Protein AF-A0A3B9FKZ4-F1 (afdb_monomer)

Nearest PDB structures (foldseek):
  5h93-assembly3_C  TM=9.918E-01  e=4.170E-19  Geobacter metallireducens GS-15
  5h99-assembly1_A  TM=9.878E-01  e=6.552E-19  Geobacter metallireducens GS-15
  5h93-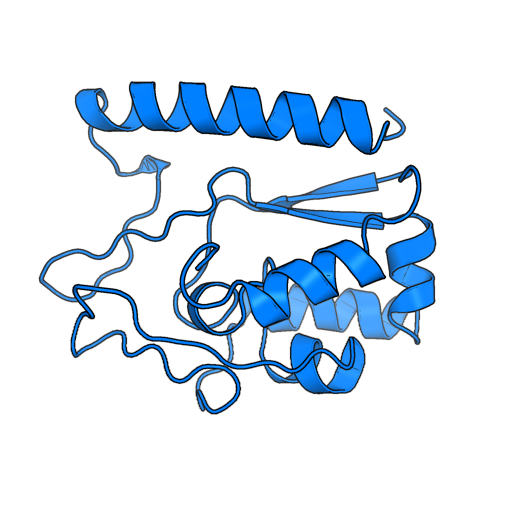assembly1_A  TM=9.913E-01  e=9.652E-19  Geobacter metallireducens GS-15
  5h93-assembly4_D  TM=9.937E-01  e=1.964E-18  Geobacter metallireducens GS-15
  5h93-assembly2_B  TM=9.926E-01  e=1.964E-18  Geobacter metallireducens GS-15

Secondary structure (DSSP, 8-state):
-TTTTHHHHHHHHHHH-SS--SEEEEESS--TTTHHHHSSTT--HHIIIIIS---------SSPPTTS---GGG-----HHHHHHHHHHHHHHSSHHHHHHHEEEEES----EE-TTS-EE-GGGS-HHHHHHHHHHHHHHHHHHHHHH----

Mean predicted aligned error: 2.65 Å

Solvent-accessible surface area (backbone atoms only — not comparable to full-atom values): 8364 Å² total; per-residue (Å²): 56,77,73,37,13,29,56,24,28,51,52,48,44,63,68,39,56,82,55,59,24,48,42,73,47,73,45,67,48,45,47,80,45,9,11,51,24,40,30,33,62,56,17,12,49,64,50,37,43,68,58,62,60,49,65,66,66,48,55,67,61,89,83,65,50,91,84,58,69,59,56,23,85,70,50,86,58,78,22,67,69,16,47,55,56,50,48,52,48,41,72,76,43,61,51,49,66,64,44,29,58,43,32,40,72,44,46,54,35,71,62,70,44,65,45,98,90,55,48,79,50,55,74,92,73,48,57,72,88,60,36,52,67,51,46,57,52,27,49,58,47,48,52,52,51,46,70,68,27,55,53,65,131

Sequence (153 aa):
PLDYAWEIHRRYLELAGGEKKKVVFLGMNPGPFGMAQTGVPFGEIPAVRDWMGLRGEVEKPEPEHPKRPVEGLACAKSEVSGRRLWGLFAERFGKAENFFEDHFVANYCPLVFMEEGGRNRTPDKLPASESKDLEEACDAHLARVVDVLEPEW

Radius of gyration: 15.27 Å; Cα contacts (8 Å, |Δi|>4): 256; chains: 1; bounding box: 35×34×43 Å

Foldseek 3Di:
DCPQQVQQLVVLCVLQVPAAAQEEAEAAEDDLQACVQHVAVLHWLCLSCPQVVTDDGGGFDVVDQPVRGRPHSPDPDTDPSSCVVSVVVCVVQVHPSSCSVHYHYYYLAHDWDADNVRDTDGLVNDPPVPSVVRNVVSVVVVVVVCVSNVHHD

pLDDT: mean 96.37, std 3.33, range [69.56, 98.81]

Structure (mmCIF, N/CA/C/O backbone):
data_AF-A0A3B9FKZ4-F1
#
_entry.id   AF-A0A3B9FKZ4-F1
#
loop_
_atom_site.group_PDB
_atom_site.id
_atom_site.type_symbol
_atom_site.label_atom_id
_atom_site.label_alt_id
_atom_site.label_comp_id
_atom_site.label_asym_id
_atom_site.label_entity_id
_atom_site.label_seq_id
_atom_site.pdbx_PDB_ins_code
_atom_site.Cartn_x
_atom_site.Cartn_y
_atom_site.Cartn_z
_atom_site.occupancy
_atom_site.B_iso_or_equiv
_atom_site.auth_seq_id
_atom_site.auth_comp_id
_atom_site.auth_asym_id
_atom_site.auth_atom_id
_atom_site.pdbx_PDB_model_num
ATOM 1 N N . PRO A 1 1 ? 0.546 -4.698 -7.108 1.00 96.75 1 PRO A N 1
ATOM 2 C CA . PRO A 1 1 ? 0.245 -5.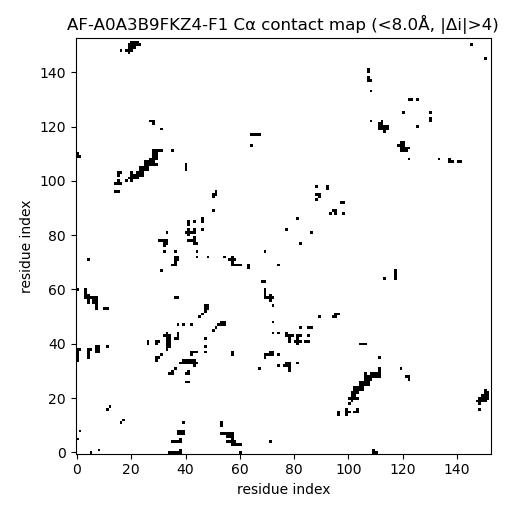528 -5.919 1.00 96.75 1 PRO A CA 1
ATOM 3 C C . PRO A 1 1 ? -1.242 -5.822 -5.732 1.00 96.75 1 PRO A C 1
ATOM 5 O O . PRO A 1 1 ? -1.550 -6.848 -5.145 1.00 96.75 1 PRO A O 1
ATOM 8 N N . LEU A 1 2 ? -2.155 -4.969 -6.216 1.00 97.69 2 LEU A N 1
ATOM 9 C CA . LEU A 1 2 ? -3.590 -5.232 -6.058 1.00 97.69 2 LEU A CA 1
ATOM 10 C C . LEU A 1 2 ? -4.093 -6.448 -6.850 1.00 97.69 2 LEU A C 1
ATOM 12 O O . LEU A 1 2 ? -5.149 -6.958 -6.518 1.00 97.69 2 LEU A O 1
ATOM 16 N N . ASP A 1 3 ? -3.315 -6.951 -7.810 1.00 97.69 3 ASP A N 1
ATOM 17 C CA . ASP A 1 3 ? -3.590 -8.234 -8.463 1.00 97.69 3 ASP A CA 1
ATOM 18 C C . ASP A 1 3 ? -2.933 -9.394 -7.689 1.00 97.69 3 ASP A C 1
ATOM 20 O O . ASP A 1 3 ? -3.605 -10.182 -7.034 1.00 97.69 3 ASP A O 1
ATOM 24 N N . TYR A 1 4 ? -1.596 -9.457 -7.677 1.00 98.38 4 TYR A N 1
ATOM 25 C CA . TYR A 1 4 ? -0.850 -10.611 -7.149 1.00 98.38 4 TYR A CA 1
ATOM 26 C C . TYR A 1 4 ? -0.811 -10.730 -5.611 1.00 98.38 4 TYR A C 1
ATOM 28 O O . TYR A 1 4 ? -0.480 -11.786 -5.089 1.00 98.38 4 TYR A O 1
ATOM 36 N N . ALA A 1 5 ? -1.107 -9.664 -4.859 1.00 98.50 5 ALA A N 1
ATOM 37 C CA . ALA A 1 5 ? -1.155 -9.666 -3.387 1.00 98.50 5 ALA A CA 1
ATOM 38 C C . ALA A 1 5 ? -2.581 -9.405 -2.867 1.00 98.50 5 ALA A C 1
ATOM 40 O O . ALA A 1 5 ? -2.772 -8.910 -1.749 1.00 98.50 5 ALA A O 1
ATOM 41 N N . TRP A 1 6 ? -3.589 -9.693 -3.698 1.00 98.56 6 TRP A N 1
ATOM 42 C CA . TRP A 1 6 ? -4.981 -9.348 -3.432 1.00 98.56 6 TRP A CA 1
ATOM 43 C C . TRP A 1 6 ? -5.530 -9.975 -2.151 1.00 98.56 6 TRP A C 1
ATOM 45 O O . TRP A 1 6 ? -6.287 -9.318 -1.445 1.00 98.56 6 TRP A O 1
ATOM 55 N N . GLU A 1 7 ? -5.146 -11.207 -1.800 1.00 98.56 7 GLU A N 1
ATOM 56 C CA . GLU A 1 7 ? -5.689 -11.865 -0.603 1.00 98.56 7 GLU A CA 1
ATOM 57 C C . GLU A 1 7 ? -5.389 -11.065 0.674 1.00 98.56 7 GLU A C 1
ATOM 59 O O . GLU A 1 7 ? -6.282 -10.836 1.494 1.00 98.56 7 GLU A O 1
ATOM 64 N N . ILE A 1 8 ? -4.149 -10.587 0.821 1.00 98.75 8 ILE A N 1
ATOM 65 C CA . ILE A 1 8 ? -3.757 -9.755 1.963 1.00 98.75 8 ILE A CA 1
ATOM 66 C C . ILE A 1 8 ? -4.411 -8.374 1.860 1.00 98.75 8 ILE A C 1
ATOM 68 O O . ILE A 1 8 ? -4.929 -7.869 2.856 1.00 98.75 8 ILE A O 1
ATOM 72 N N . HIS A 1 9 ? -4.438 -7.777 0.664 1.00 98.75 9 HIS A N 1
ATOM 73 C CA . HIS A 1 9 ? -5.056 -6.466 0.467 1.00 98.75 9 HIS A CA 1
ATOM 74 C C . HIS A 1 9 ? -6.555 -6.472 0.799 1.00 98.75 9 HIS A C 1
ATOM 76 O O . HIS A 1 9 ? -7.032 -5.583 1.497 1.00 98.75 9 HIS A O 1
ATOM 82 N N . ARG A 1 10 ? -7.302 -7.497 0.378 1.00 98.44 10 ARG A N 1
ATOM 83 C CA . ARG A 1 10 ? -8.724 -7.643 0.703 1.00 98.44 10 ARG A CA 1
ATOM 84 C C . ARG A 1 10 ? -8.935 -7.743 2.210 1.00 98.44 10 ARG A C 1
ATOM 86 O O . ARG A 1 10 ? -9.792 -7.047 2.736 1.00 98.44 10 ARG A O 1
ATOM 93 N N . ARG A 1 11 ? -8.125 -8.542 2.915 1.00 98.56 11 ARG A N 1
ATOM 94 C CA . ARG A 1 11 ? -8.185 -8.637 4.386 1.00 98.56 11 ARG A CA 1
ATOM 95 C C . ARG A 1 11 ? -7.847 -7.311 5.068 1.00 98.56 11 ARG A C 1
ATOM 97 O O . ARG A 1 11 ? -8.450 -6.983 6.082 1.00 98.56 11 ARG A O 1
ATOM 104 N N . TYR A 1 12 ? -6.921 -6.532 4.506 1.00 98.69 12 TYR A N 1
ATOM 105 C CA . TYR A 1 12 ? -6.672 -5.163 4.957 1.00 98.69 12 TYR A CA 1
ATOM 106 C C . TYR A 1 12 ? -7.917 -4.282 4.798 1.00 98.69 12 TYR A C 1
ATOM 108 O O . TYR A 1 12 ? -8.280 -3.590 5.741 1.00 98.69 12 TYR A O 1
ATOM 116 N N . LEU A 1 13 ? -8.605 -4.337 3.653 1.00 98.00 13 LEU A N 1
ATOM 117 C CA . LEU A 1 13 ? -9.854 -3.596 3.446 1.00 98.00 13 LEU A CA 1
ATOM 118 C C . LEU A 1 13 ? -10.982 -4.076 4.372 1.00 98.00 13 LEU A C 1
ATOM 120 O O . LEU A 1 13 ? -11.746 -3.254 4.858 1.00 98.00 13 LEU A O 1
ATOM 124 N N . GLU A 1 14 ? -11.079 -5.376 4.654 1.00 97.25 14 GLU A N 1
ATOM 125 C CA . GLU A 1 14 ? -12.050 -5.935 5.608 1.00 97.2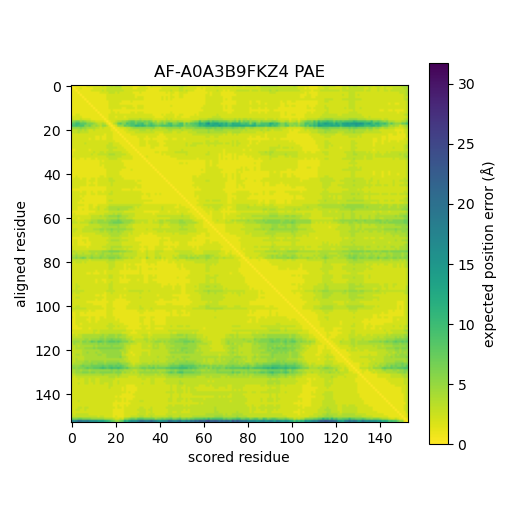5 14 GLU A CA 1
ATOM 126 C C . GLU A 1 14 ? -11.775 -5.457 7.045 1.00 97.25 14 GLU A C 1
ATOM 128 O O . GLU A 1 14 ? -12.709 -5.130 7.772 1.00 97.25 14 GLU A O 1
ATOM 133 N N . LEU A 1 15 ? -10.499 -5.375 7.442 1.00 96.62 15 LEU A N 1
ATOM 134 C CA . LEU A 1 15 ? -10.072 -4.862 8.747 1.00 96.62 15 LEU A CA 1
ATOM 135 C C . LEU A 1 15 ? -10.274 -3.345 8.867 1.00 96.62 15 LEU A C 1
ATOM 137 O O . LEU A 1 15 ? -10.722 -2.857 9.900 1.00 96.62 15 LEU A O 1
ATOM 141 N N . ALA A 1 16 ? -9.889 -2.600 7.832 1.00 95.94 16 ALA A N 1
ATOM 142 C CA . ALA A 1 16 ? -9.736 -1.154 7.899 1.00 95.94 16 ALA A CA 1
ATOM 143 C C . ALA A 1 16 ? -10.900 -0.375 7.276 1.00 95.94 16 ALA A C 1
ATOM 145 O O . ALA A 1 16 ? -11.065 0.787 7.600 1.00 95.94 16 ALA A O 1
ATOM 146 N N . GLY A 1 17 ? -11.688 -0.956 6.372 1.00 88.50 17 GLY A N 1
ATOM 147 C CA . GLY A 1 17 ? -12.651 -0.242 5.520 1.00 88.50 17 GLY A CA 1
ATOM 148 C C . GLY A 1 17 ? -14.130 -0.477 5.842 1.00 88.50 17 GLY A C 1
ATOM 149 O O . GLY A 1 17 ? -14.978 -0.101 5.041 1.00 88.50 17 GLY A O 1
ATOM 150 N N . GLY A 1 18 ? -14.460 -1.120 6.967 1.00 84.62 18 GLY A N 1
ATOM 151 C CA . GLY A 1 18 ? -15.839 -1.522 7.290 1.00 84.62 18 GLY A CA 1
ATOM 152 C C . GLY A 1 18 ? -16.804 -0.391 7.678 1.00 84.62 18 GLY A C 1
ATOM 153 O O . GLY A 1 18 ? -18.009 -0.622 7.739 1.00 84.62 18 GLY A O 1
ATOM 154 N N . GLU A 1 19 ? -16.301 0.815 7.939 1.00 87.31 19 GLU A N 1
ATOM 155 C CA . GLU A 1 19 ? -17.075 1.961 8.434 1.00 87.31 19 GLU A CA 1
ATOM 156 C C . GLU A 1 19 ? -16.515 3.272 7.867 1.00 87.31 19 GLU A C 1
ATOM 158 O O . GLU A 1 19 ? -15.413 3.291 7.306 1.00 87.31 19 GLU A O 1
ATOM 163 N N . LYS A 1 20 ? -17.250 4.376 8.065 1.00 94.44 20 LYS A N 1
ATOM 164 C CA . LYS A 1 20 ? -16.729 5.728 7.822 1.00 94.44 20 LYS A CA 1
ATOM 165 C C . LYS A 1 20 ? -15.456 5.966 8.633 1.00 94.44 20 LYS A C 1
ATOM 167 O O . LYS A 1 20 ? -15.217 5.307 9.646 1.00 94.44 20 LYS A O 1
ATOM 172 N N . LYS A 1 21 ? -14.640 6.914 8.192 1.00 96.06 21 LYS A N 1
ATOM 173 C CA . LYS A 1 21 ? -13.375 7.270 8.842 1.00 96.06 21 LYS A CA 1
ATOM 174 C C . LYS A 1 21 ? -13.366 8.737 9.162 1.00 96.06 21 LYS A C 1
ATOM 176 O O . LYS A 1 21 ? -13.972 9.507 8.448 1.00 96.06 21 LYS A O 1
ATOM 181 N N . LYS A 1 22 ? -12.654 9.132 10.211 1.00 96.88 22 LYS A N 1
ATOM 182 C CA . LYS A 1 22 ? -12.383 10.547 10.478 1.00 96.88 22 LYS A CA 1
ATOM 183 C C . LYS A 1 22 ? -11.208 11.027 9.645 1.00 96.88 22 LYS A C 1
ATOM 185 O O . LYS A 1 22 ? -11.230 12.136 9.129 1.00 96.88 22 LYS A O 1
ATOM 190 N N . VAL A 1 23 ? -10.187 10.180 9.486 1.00 97.44 23 VAL A N 1
ATOM 191 C CA . VAL A 1 23 ? -8.922 10.558 8.847 1.00 97.44 23 VAL A CA 1
ATOM 192 C C . VAL A 1 23 ? -8.491 9.519 7.818 1.00 97.44 23 VAL A C 1
ATOM 194 O O . VAL A 1 23 ? -8.392 8.327 8.111 1.00 97.44 23 VAL A O 1
ATOM 197 N N . VAL A 1 24 ? -8.135 9.992 6.624 1.00 97.50 24 VAL A N 1
ATOM 198 C CA . VAL A 1 24 ? -7.471 9.188 5.592 1.00 97.50 24 VAL A CA 1
ATOM 199 C C . VAL A 1 24 ? -6.043 9.695 5.406 1.00 97.50 24 VAL A C 1
ATOM 201 O O . VAL A 1 24 ? -5.820 10.823 4.972 1.00 97.50 24 VAL A O 1
ATOM 204 N N . PHE A 1 25 ? -5.058 8.854 5.714 1.00 98.25 25 PHE A N 1
ATOM 205 C CA . PHE A 1 25 ? -3.664 9.102 5.355 1.00 98.25 25 PHE A CA 1
ATOM 206 C C . PHE A 1 25 ? -3.423 8.645 3.920 1.00 98.25 25 PHE A C 1
ATOM 208 O O . PHE A 1 25 ? -3.796 7.533 3.550 1.00 98.25 25 PHE A O 1
ATOM 215 N N . LEU A 1 26 ? -2.752 9.474 3.123 1.00 98.06 26 LEU A N 1
ATOM 216 C CA . LEU A 1 26 ? -2.507 9.193 1.713 1.00 98.06 26 LEU A CA 1
ATOM 217 C C . LEU A 1 26 ? -1.003 9.140 1.422 1.00 98.06 26 LEU A C 1
ATOM 219 O O . LEU A 1 26 ? -0.290 10.134 1.555 1.00 98.06 26 LEU A O 1
ATOM 223 N N . GLY A 1 27 ? -0.517 7.965 1.033 1.00 97.88 27 GLY A N 1
ATOM 224 C CA . GLY A 1 27 ? 0.804 7.783 0.441 1.00 97.88 27 GLY A CA 1
ATOM 225 C C . GLY A 1 27 ? 0.785 7.997 -1.073 1.00 97.88 27 GLY A C 1
ATOM 226 O O . GLY A 1 27 ? -0.269 8.049 -1.700 1.00 97.88 27 GLY A O 1
ATOM 227 N N . MET A 1 28 ? 1.968 8.104 -1.678 1.00 97.12 28 MET A N 1
ATOM 228 C CA . MET A 1 28 ? 2.092 8.299 -3.125 1.00 97.12 28 MET A CA 1
ATOM 229 C C . MET A 1 28 ? 1.853 6.992 -3.891 1.00 97.12 28 MET A C 1
ATOM 231 O O . MET A 1 28 ? 0.904 6.891 -4.664 1.00 97.12 28 MET A O 1
ATOM 235 N N . ASN A 1 29 ? 2.723 5.998 -3.696 1.00 97.88 29 ASN A N 1
ATOM 236 C CA . ASN A 1 29 ? 2.645 4.702 -4.362 1.00 97.88 29 ASN A CA 1
ATOM 237 C C . ASN A 1 29 ? 3.439 3.619 -3.590 1.00 97.88 29 ASN A C 1
ATOM 239 O O . ASN A 1 29 ? 4.224 3.961 -2.698 1.00 97.88 29 ASN A O 1
ATOM 243 N N . PRO A 1 30 ? 3.257 2.317 -3.888 1.00 98.00 30 PRO A N 1
ATOM 244 C CA . PRO A 1 30 ? 3.983 1.234 -3.230 1.00 98.00 30 PRO A CA 1
ATOM 245 C C . PRO A 1 30 ? 5.509 1.384 -3.266 1.00 98.00 30 PRO A C 1
ATOM 247 O O . PRO A 1 30 ? 6.106 1.619 -4.318 1.00 98.00 30 PRO A O 1
ATOM 250 N N . GLY A 1 31 ? 6.155 1.128 -2.127 1.00 96.06 31 GLY A N 1
ATOM 251 C CA . GLY A 1 31 ? 7.583 0.836 -2.081 1.00 96.06 31 GLY A CA 1
ATOM 252 C C . GLY A 1 31 ? 7.880 -0.649 -2.358 1.00 96.06 31 GLY A C 1
ATOM 253 O O . GLY A 1 31 ? 7.013 -1.511 -2.173 1.00 96.06 31 GLY A O 1
ATOM 254 N N . PRO A 1 32 ? 9.112 -0.977 -2.802 1.00 95.38 32 PRO A N 1
ATOM 255 C CA . PRO A 1 32 ? 9.479 -2.321 -3.265 1.00 95.38 32 PRO A CA 1
ATOM 256 C C . PRO A 1 32 ? 9.518 -3.391 -2.167 1.00 95.38 32 PRO A C 1
ATOM 258 O O . PRO A 1 32 ? 9.511 -4.578 -2.487 1.00 95.38 32 PRO A O 1
ATOM 261 N N . PHE A 1 33 ? 9.618 -2.990 -0.897 1.00 96.75 33 PHE A N 1
ATOM 262 C CA . PHE A 1 33 ? 9.782 -3.907 0.239 1.00 96.75 33 PHE A CA 1
ATOM 263 C C . PHE A 1 33 ? 8.636 -3.824 1.257 1.00 96.75 33 PHE A C 1
ATOM 265 O O . PHE A 1 33 ? 8.670 -4.538 2.252 1.00 96.75 33 PHE A O 1
ATOM 272 N N . GLY A 1 34 ? 7.640 -2.966 1.023 1.00 98.06 34 GLY A N 1
ATOM 273 C CA . GLY A 1 34 ? 6.413 -2.880 1.811 1.00 98.06 34 GLY A CA 1
ATOM 274 C C . GLY A 1 34 ? 5.217 -3.331 0.988 1.00 98.06 34 GLY A C 1
ATOM 275 O O . GLY A 1 34 ? 5.049 -4.522 0.744 1.00 98.06 34 GLY A O 1
ATOM 276 N N . MET A 1 35 ? 4.412 -2.386 0.493 1.00 98.62 35 MET A N 1
ATOM 277 C CA . MET A 1 35 ? 3.164 -2.703 -0.224 1.00 98.62 35 MET A CA 1
ATOM 278 C C . MET A 1 35 ? 3.364 -3.589 -1.467 1.00 98.62 35 MET A C 1
ATOM 280 O O . MET A 1 35 ? 2.480 -4.378 -1.791 1.00 98.62 35 MET A O 1
ATOM 284 N N . ALA A 1 36 ? 4.506 -3.513 -2.160 1.00 98.12 36 ALA A N 1
ATOM 285 C CA . ALA A 1 36 ? 4.792 -4.427 -3.273 1.00 98.12 36 ALA A CA 1
ATOM 286 C C . ALA A 1 36 ? 4.975 -5.892 -2.828 1.00 98.12 36 ALA A C 1
ATOM 288 O O . ALA A 1 36 ? 4.841 -6.792 -3.642 1.00 98.12 36 ALA A O 1
ATOM 289 N N . GLN A 1 37 ? 5.276 -6.138 -1.553 1.00 98.50 37 GLN A N 1
ATOM 290 C CA . GLN A 1 37 ? 5.397 -7.478 -0.974 1.00 98.50 37 GLN A CA 1
ATOM 291 C C . GLN A 1 37 ? 4.106 -7.907 -0.272 1.00 98.50 37 GLN A C 1
ATOM 293 O O . GLN A 1 37 ? 3.778 -9.084 -0.248 1.00 98.50 37 GLN A O 1
ATOM 298 N N . THR A 1 38 ? 3.375 -6.965 0.324 1.00 98.62 38 THR A N 1
ATOM 299 C CA . THR A 1 38 ? 2.294 -7.286 1.267 1.00 98.62 38 THR A CA 1
ATOM 300 C C . THR A 1 38 ? 0.904 -6.897 0.788 1.00 98.62 38 THR A C 1
ATOM 302 O O . THR A 1 38 ? -0.074 -7.309 1.392 1.00 98.62 38 THR A O 1
ATOM 305 N N . GLY A 1 39 ? 0.782 -6.062 -0.244 1.00 98.50 39 GLY A N 1
ATOM 306 C CA . GLY A 1 39 ? -0.502 -5.493 -0.657 1.00 98.50 39 GLY A CA 1
ATOM 307 C C . GLY A 1 39 ? -1.054 -4.410 0.282 1.00 98.50 39 GLY A C 1
ATOM 308 O O . GLY A 1 39 ? -2.038 -3.767 -0.068 1.00 98.50 39 GLY A O 1
ATOM 309 N N . VAL A 1 40 ? -0.423 -4.133 1.427 1.00 98.81 40 VAL A N 1
ATOM 310 C CA . VAL A 1 40 ? -0.883 -3.114 2.390 1.00 98.81 40 VAL A CA 1
ATOM 311 C C . VAL A 1 40 ? -0.121 -1.800 2.184 1.00 98.81 40 VAL A C 1
ATOM 313 O O . VAL A 1 40 ? 1.106 -1.847 2.077 1.00 98.81 40 VAL A O 1
ATOM 316 N N . PRO A 1 41 ? -0.774 -0.621 2.132 1.00 98.69 41 PRO A N 1
ATOM 317 C CA . PRO A 1 41 ? -0.087 0.671 2.063 1.00 98.69 41 PRO A CA 1
ATOM 318 C C . PRO A 1 41 ? 0.947 0.822 3.179 1.00 98.69 41 PRO A C 1
ATOM 320 O O . PRO A 1 41 ? 0.687 0.463 4.325 1.00 98.69 41 PRO A O 1
ATOM 323 N N . PHE A 1 42 ? 2.152 1.302 2.847 1.00 98.56 42 PHE A N 1
ATOM 324 C CA . PHE A 1 42 ? 3.281 1.341 3.792 1.00 98.56 42 PHE A CA 1
ATOM 325 C C . PHE A 1 42 ? 3.576 -0.021 4.462 1.00 98.56 42 PHE A C 1
ATOM 327 O O . PHE A 1 42 ? 4.084 -0.067 5.577 1.00 98.56 42 PHE A O 1
ATOM 334 N N . GLY A 1 43 ? 3.183 -1.135 3.843 1.00 98.38 43 GLY A N 1
ATOM 335 C CA . GLY A 1 43 ? 3.000 -2.425 4.506 1.00 98.38 43 GLY A CA 1
ATOM 336 C C . GLY A 1 43 ? 4.294 -3.140 4.850 1.00 98.38 43 GLY A C 1
ATOM 337 O O . GLY A 1 43 ? 4.662 -4.105 4.186 1.00 98.38 43 GLY A O 1
ATOM 338 N N . GLU A 1 44 ? 4.970 -2.673 5.893 1.00 98.44 44 GLU A N 1
ATOM 339 C CA . GLU A 1 44 ? 6.122 -3.340 6.479 1.00 98.44 44 GLU A CA 1
ATOM 340 C C . GLU A 1 44 ? 5.718 -4.689 7.083 1.00 98.44 44 GLU A C 1
ATOM 342 O O . GLU A 1 44 ? 4.670 -4.815 7.712 1.00 98.44 44 GLU A O 1
ATOM 347 N N . ILE A 1 45 ? 6.525 -5.719 6.828 1.00 98.31 45 ILE A N 1
ATOM 348 C CA . ILE A 1 45 ? 6.109 -7.117 6.993 1.00 98.31 45 ILE A CA 1
ATOM 349 C C . ILE A 1 45 ? 5.731 -7.454 8.445 1.00 98.31 45 ILE A C 1
ATOM 351 O O . ILE A 1 45 ? 4.619 -7.942 8.638 1.00 98.31 45 ILE A O 1
ATOM 355 N N . PRO A 1 46 ? 6.572 -7.197 9.468 1.00 98.06 46 PRO A N 1
ATOM 356 C CA . PRO A 1 46 ? 6.164 -7.291 10.868 1.00 98.06 46 PRO A CA 1
ATOM 357 C C . PRO A 1 46 ? 4.889 -6.515 11.210 1.00 98.06 46 PRO A C 1
ATOM 359 O O . PRO A 1 46 ? 4.007 -7.072 11.857 1.00 98.06 46 PRO A O 1
ATOM 362 N N . ALA A 1 47 ? 4.732 -5.268 10.758 1.00 98.44 47 ALA A N 1
ATOM 363 C CA . ALA A 1 47 ? 3.503 -4.515 11.024 1.00 98.44 47 ALA A CA 1
ATOM 364 C C . ALA A 1 47 ? 2.259 -5.201 10.428 1.00 98.44 47 ALA A C 1
ATOM 366 O O . ALA A 1 47 ? 1.248 -5.364 11.108 1.00 98.44 47 ALA A O 1
ATOM 367 N N . VAL A 1 48 ? 2.343 -5.667 9.183 1.00 98.69 48 VAL A N 1
ATOM 368 C CA . VAL A 1 48 ? 1.242 -6.364 8.504 1.00 98.69 48 VAL A CA 1
ATOM 369 C C . VAL A 1 48 ? 0.942 -7.712 9.169 1.00 98.69 48 VAL A C 1
ATOM 371 O O . VAL A 1 48 ? -0.208 -8.010 9.482 1.00 98.69 48 VAL A O 1
ATOM 374 N N . ARG A 1 49 ? 1.970 -8.530 9.415 1.00 98.38 49 ARG A N 1
ATOM 375 C CA . ARG A 1 49 ? 1.828 -9.908 9.907 1.00 98.38 49 ARG A CA 1
ATOM 376 C C . ARG A 1 49 ? 1.518 -9.984 11.398 1.00 98.38 49 ARG A C 1
ATOM 378 O O . ARG A 1 49 ? 0.682 -10.791 11.803 1.00 98.38 49 ARG A O 1
ATOM 385 N N . ASP A 1 50 ? 2.233 -9.208 12.205 1.00 98.12 50 ASP A N 1
ATOM 386 C CA . ASP A 1 50 ? 2.251 -9.363 13.661 1.00 98.12 50 ASP A CA 1
ATOM 387 C C . ASP A 1 50 ? 1.326 -8.360 14.348 1.00 98.12 50 ASP A C 1
ATOM 389 O O . ASP A 1 50 ? 0.635 -8.734 15.292 1.00 98.12 50 ASP A O 1
ATOM 393 N N . TRP A 1 51 ? 1.280 -7.111 13.871 1.00 98.56 51 TRP A N 1
ATOM 394 C CA . TRP A 1 51 ? 0.439 -6.075 14.479 1.00 98.56 51 TRP A CA 1
ATOM 395 C C . TRP A 1 51 ? -0.985 -6.059 13.911 1.00 98.56 51 TRP A C 1
ATOM 397 O O . TRP A 1 51 ? -1.939 -6.091 14.680 1.00 98.56 51 TRP A O 1
ATOM 407 N N . MET A 1 52 ? -1.144 -6.084 12.582 1.00 98.62 52 MET A N 1
ATOM 408 C CA . MET A 1 52 ? -2.466 -6.172 11.937 1.00 98.62 52 MET A CA 1
ATOM 409 C C . MET A 1 52 ? -2.993 -7.612 11.834 1.00 98.62 52 MET A C 1
ATOM 411 O O . MET A 1 52 ? -4.153 -7.823 11.497 1.00 98.62 52 MET A O 1
ATOM 415 N N . GLY A 1 53 ? -2.145 -8.619 12.078 1.00 98.44 53 GLY A N 1
ATOM 416 C CA . GLY A 1 53 ? -2.532 -10.032 12.020 1.00 98.44 53 GLY A CA 1
ATOM 417 C C . GLY A 1 53 ? -2.821 -10.568 10.611 1.00 98.44 53 GLY A C 1
ATOM 418 O O . GLY A 1 53 ? -3.350 -11.676 10.477 1.00 98.4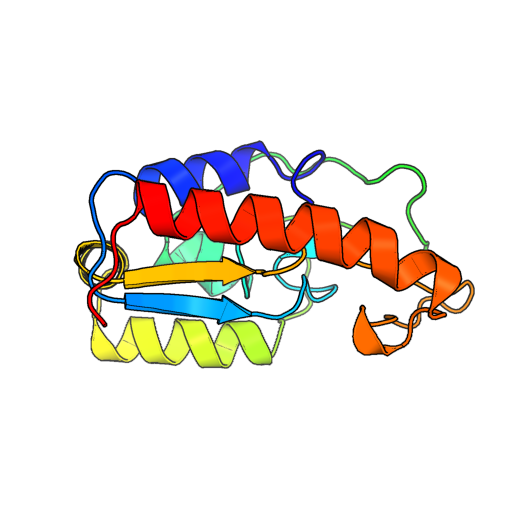4 53 GLY A O 1
ATOM 419 N N . LEU A 1 54 ? -2.478 -9.819 9.561 1.00 98.62 54 LEU A N 1
ATOM 420 C CA . LEU A 1 54 ? -2.825 -10.137 8.181 1.00 98.62 54 LEU A CA 1
ATOM 421 C C . LEU A 1 54 ? -1.860 -11.176 7.601 1.00 98.62 54 LEU A C 1
ATOM 423 O O . LEU A 1 54 ? -0.638 -11.085 7.722 1.00 98.62 54 LEU A O 1
ATOM 427 N N . ARG A 1 55 ? -2.427 -12.183 6.942 1.00 97.88 55 ARG A N 1
ATOM 428 C CA . ARG A 1 55 ? -1.710 -13.239 6.214 1.00 97.88 55 ARG A CA 1
ATOM 429 C C . ARG A 1 55 ? -2.404 -13.464 4.878 1.00 97.88 55 ARG A C 1
ATOM 431 O O . ARG A 1 55 ? -3.498 -12.941 4.685 1.00 97.88 55 ARG A O 1
ATOM 438 N N . GLY A 1 56 ? -1.797 -14.222 3.978 1.00 97.12 56 GLY A N 1
ATOM 439 C CA . GLY A 1 56 ? -2.375 -14.584 2.683 1.00 97.12 56 GLY A CA 1
ATOM 440 C C . GLY A 1 56 ? -1.298 -14.993 1.691 1.00 97.12 56 GLY A C 1
ATOM 441 O O . GLY A 1 56 ? -0.111 -14.752 1.931 1.00 97.12 56 GLY A O 1
ATOM 442 N N . GLU A 1 57 ? -1.720 -15.626 0.606 1.00 96.88 57 GLU A N 1
ATOM 443 C CA . GLU A 1 57 ? -0.857 -15.927 -0.523 1.00 96.88 57 GLU A CA 1
ATOM 444 C C . GLU A 1 57 ? -0.517 -14.641 -1.283 1.00 96.88 57 GLU A C 1
ATOM 446 O O . GLU A 1 57 ? -1.314 -13.702 -1.389 1.00 96.88 57 GLU A O 1
ATOM 451 N N . VAL A 1 58 ? 0.722 -14.592 -1.766 1.00 98.38 58 VAL A N 1
ATOM 452 C CA . VAL A 1 58 ? 1.234 -13.521 -2.615 1.00 98.38 58 VAL A CA 1
ATOM 453 C C . VAL A 1 58 ? 1.860 -14.189 -3.825 1.00 98.38 58 VAL A C 1
ATOM 455 O O . VAL A 1 58 ? 2.869 -14.886 -3.712 1.00 98.38 58 VAL A O 1
ATOM 458 N N . GLU A 1 59 ? 1.226 -13.995 -4.970 1.00 97.81 59 GLU A N 1
ATOM 459 C CA . GLU A 1 59 ? 1.715 -14.441 -6.263 1.00 97.81 59 GLU A CA 1
ATOM 460 C C . GLU A 1 59 ? 2.824 -13.512 -6.779 1.00 97.81 59 GLU A C 1
ATOM 462 O O . GLU A 1 59 ? 3.198 -12.513 -6.154 1.00 97.81 59 GLU A O 1
ATOM 467 N N . LYS A 1 60 ? 3.361 -13.839 -7.955 1.00 96.38 60 LYS A N 1
ATOM 468 C CA . LYS A 1 60 ? 4.390 -13.037 -8.612 1.00 96.38 60 LYS A CA 1
ATOM 469 C C . LYS A 1 60 ? 3.786 -12.111 -9.667 1.00 96.38 60 LYS A C 1
ATOM 471 O O . LYS A 1 60 ? 2.861 -12.518 -10.367 1.00 96.38 60 LYS A O 1
ATOM 476 N N . PRO A 1 61 ? 4.320 -10.890 -9.834 1.00 96.50 61 PRO A N 1
ATOM 477 C CA . PRO A 1 61 ? 4.008 -10.082 -11.003 1.00 96.50 61 PRO A CA 1
ATOM 478 C C . PRO A 1 61 ? 4.578 -10.731 -12.271 1.00 96.50 61 PRO A C 1
ATOM 480 O O . PRO A 1 61 ? 5.646 -11.339 -12.232 1.00 96.50 61 PRO A O 1
ATOM 483 N N . GLU A 1 62 ? 3.903 -10.529 -13.400 1.00 93.44 62 GLU A N 1
ATOM 484 C CA . GLU A 1 62 ? 4.395 -10.909 -14.724 1.00 93.44 62 GLU A CA 1
ATOM 485 C C . GLU A 1 62 ? 4.555 -9.640 -15.584 1.00 93.44 62 GLU A C 1
ATOM 487 O O . GLU A 1 62 ? 3.551 -8.989 -15.887 1.00 93.44 62 GLU A O 1
ATOM 492 N N . PRO A 1 63 ? 5.786 -9.245 -15.963 1.00 94.44 63 PRO A N 1
ATOM 493 C CA . PRO A 1 63 ? 7.068 -9.852 -15.596 1.00 94.44 63 PRO A CA 1
ATOM 494 C C . PRO A 1 63 ? 7.560 -9.452 -14.192 1.00 94.44 63 PRO A C 1
ATOM 496 O O . PRO A 1 63 ? 7.320 -8.343 -13.708 1.00 94.44 63 PRO A O 1
ATOM 499 N N . GLU A 1 64 ? 8.354 -10.325 -13.569 1.00 96.50 64 GLU A N 1
ATOM 500 C CA . GLU A 1 64 ? 9.096 -10.027 -12.339 1.00 96.50 64 GLU A CA 1
ATOM 501 C C . GLU A 1 64 ? 10.529 -9.579 -12.663 1.00 96.50 64 GLU A C 1
ATOM 503 O O . GLU A 1 64 ? 11.271 -10.256 -13.376 1.00 96.50 64 GLU A O 1
ATOM 508 N N . HIS A 1 65 ? 10.975 -8.456 -12.091 1.00 94.88 65 HIS A N 1
ATOM 509 C CA . HIS A 1 65 ? 12.367 -8.039 -12.241 1.00 94.88 65 HIS A CA 1
ATOM 510 C C . HIS A 1 65 ? 13.279 -8.849 -11.290 1.00 94.88 65 HIS A C 1
ATOM 512 O O . HIS A 1 65 ? 13.122 -8.750 -10.073 1.00 94.88 65 HIS A O 1
ATOM 518 N N . PRO A 1 66 ? 14.363 -9.497 -11.775 1.00 94.44 66 PRO A N 1
ATOM 519 C CA . PRO A 1 66 ? 15.276 -10.295 -10.938 1.00 94.44 66 PRO A CA 1
ATOM 520 C C . PRO A 1 66 ? 15.919 -9.581 -9.732 1.00 94.44 66 PRO A C 1
ATOM 522 O O . PRO A 1 66 ? 16.335 -10.221 -8.772 1.00 94.44 66 PRO A O 1
ATOM 525 N N . LYS A 1 67 ? 16.037 -8.244 -9.757 1.00 94.69 67 LYS A N 1
ATOM 526 C CA . LYS A 1 67 ? 16.589 -7.432 -8.654 1.00 94.69 67 LYS A CA 1
ATOM 527 C C . LYS A 1 67 ? 15.518 -6.972 -7.662 1.00 94.69 67 LYS A C 1
ATOM 529 O O . LYS A 1 67 ? 15.849 -6.332 -6.657 1.00 94.69 67 LYS A O 1
ATOM 534 N N . ARG A 1 68 ? 14.247 -7.218 -7.964 1.00 95.25 68 ARG A N 1
ATOM 535 C CA . ARG A 1 68 ? 13.074 -6.845 -7.170 1.00 95.25 68 ARG A CA 1
ATOM 536 C C . ARG A 1 68 ? 12.107 -8.033 -7.097 1.00 95.25 68 ARG A C 1
ATOM 538 O O . ARG A 1 68 ? 10.971 -7.887 -7.536 1.00 95.25 68 ARG A O 1
ATOM 545 N N . PRO A 1 69 ? 12.557 -9.189 -6.574 1.00 96.75 69 PRO A N 1
ATOM 546 C CA . PRO A 1 69 ? 11.658 -10.313 -6.386 1.00 96.75 69 PRO A CA 1
ATOM 547 C C . PRO A 1 69 ? 10.539 -9.946 -5.404 1.00 96.75 69 PRO A C 1
ATOM 549 O O . PRO A 1 69 ? 10.754 -9.193 -4.446 1.00 96.75 69 PRO A O 1
ATOM 552 N N . VAL A 1 70 ? 9.351 -10.481 -5.657 1.00 98.19 70 VAL A N 1
ATOM 553 C CA . VAL A 1 70 ? 8.223 -10.493 -4.735 1.00 98.19 70 VAL A CA 1
ATOM 554 C C . VAL A 1 70 ? 8.263 -11.822 -3.987 1.00 98.19 70 VAL A C 1
ATOM 556 O O . VAL A 1 70 ? 8.045 -12.892 -4.549 1.00 98.19 70 VAL A O 1
ATOM 559 N N . GLU A 1 71 ? 8.605 -11.743 -2.706 1.00 98.12 71 GLU A N 1
ATOM 560 C CA . GLU A 1 71 ? 8.744 -12.878 -1.784 1.00 98.12 71 GLU A CA 1
ATOM 561 C C . GLU A 1 71 ? 7.602 -12.904 -0.751 1.00 98.12 71 GLU A C 1
ATOM 563 O O . GLU A 1 71 ? 7.587 -13.728 0.165 1.00 98.12 71 GLU A O 1
ATOM 568 N N . GLY A 1 72 ? 6.645 -11.979 -0.864 1.00 98.25 72 GLY A N 1
ATOM 569 C CA . GLY A 1 72 ? 5.511 -11.890 0.044 1.00 98.25 72 GLY A CA 1
ATOM 570 C C . GLY A 1 72 ? 5.930 -11.560 1.480 1.00 98.25 72 GLY A C 1
ATOM 571 O O . GLY A 1 72 ? 6.888 -10.825 1.735 1.00 98.25 72 GLY A O 1
ATOM 572 N N . LEU A 1 73 ? 5.244 -12.176 2.445 1.00 97.88 73 LEU A N 1
ATOM 573 C CA . LEU A 1 73 ? 5.561 -12.056 3.875 1.00 97.88 73 LEU A CA 1
ATOM 574 C C . LEU A 1 73 ? 6.880 -12.740 4.286 1.00 97.88 73 LEU A C 1
ATOM 576 O O . LEU A 1 73 ? 7.279 -12.628 5.446 1.00 97.88 73 LEU A O 1
ATOM 580 N N . ALA A 1 74 ? 7.550 -13.449 3.370 1.00 97.44 74 ALA A N 1
ATOM 581 C CA . ALA A 1 74 ? 8.865 -14.045 3.604 1.00 97.44 74 ALA A CA 1
ATOM 582 C C . ALA A 1 74 ? 10.031 -13.113 3.225 1.00 97.44 74 ALA A C 1
ATOM 584 O O . ALA A 1 74 ? 11.180 -13.431 3.536 1.00 97.44 74 ALA A O 1
ATOM 585 N N . CYS A 1 75 ? 9.763 -11.965 2.589 1.00 97.56 75 CYS A N 1
ATOM 586 C CA . CYS A 1 75 ? 10.795 -10.986 2.249 1.00 97.56 75 CYS A CA 1
ATOM 587 C C . CYS A 1 75 ? 11.566 -10.551 3.513 1.00 97.56 75 CYS A C 1
ATOM 589 O O . CYS A 1 75 ? 10.999 -10.078 4.497 1.00 97.56 75 CYS A O 1
ATOM 591 N N . ALA A 1 76 ? 12.893 -10.695 3.488 1.00 95.06 76 ALA A N 1
ATOM 592 C CA . ALA A 1 76 ? 13.749 -10.374 4.635 1.00 95.06 76 ALA A CA 1
ATOM 593 C C . ALA A 1 76 ? 14.060 -8.869 4.764 1.00 95.06 76 ALA A C 1
ATOM 595 O O . ALA A 1 76 ? 14.677 -8.430 5.738 1.00 95.06 76 ALA A O 1
ATOM 596 N N . LYS A 1 77 ? 13.689 -8.064 3.762 1.00 95.75 77 LYS A N 1
ATOM 597 C CA . LYS A 1 77 ? 13.966 -6.625 3.736 1.00 95.75 77 LYS A CA 1
ATOM 598 C C . LYS A 1 77 ? 12.843 -5.865 4.429 1.00 95.75 77 LYS A C 1
ATOM 600 O O . LYS A 1 77 ? 11.673 -6.064 4.135 1.00 95.75 77 LYS A O 1
ATOM 605 N N . SER A 1 78 ? 13.218 -4.937 5.303 1.00 92.81 78 SER A N 1
ATOM 606 C CA . SER A 1 78 ? 12.272 -4.044 5.978 1.00 92.81 78 SER A CA 1
ATOM 607 C C . SER A 1 78 ? 12.131 -2.734 5.202 1.00 92.81 78 SER A C 1
ATOM 609 O O . SER A 1 78 ? 13.124 -2.109 4.813 1.00 92.81 78 SER A O 1
ATOM 611 N N . GLU A 1 79 ? 10.891 -2.295 4.991 1.00 93.62 79 GLU A N 1
ATOM 612 C CA . GLU A 1 79 ? 10.589 -0.978 4.438 1.00 93.62 79 GLU A CA 1
ATOM 613 C C . GLU A 1 79 ? 10.613 0.077 5.550 1.00 93.62 79 GLU A C 1
ATOM 615 O O . GLU A 1 79 ? 9.718 0.150 6.388 1.00 93.62 79 GLU A O 1
ATOM 620 N N . VAL A 1 80 ? 11.643 0.930 5.556 1.00 96.38 80 VAL A N 1
ATOM 621 C CA . VAL A 1 80 ? 11.867 1.909 6.637 1.00 96.38 80 VAL A CA 1
ATOM 622 C C . VAL A 1 80 ? 10.694 2.879 6.804 1.00 96.38 80 VAL A C 1
ATOM 624 O O . VAL A 1 80 ? 10.343 3.205 7.938 1.00 96.38 80 VAL A O 1
ATOM 627 N N . SER A 1 81 ? 10.091 3.339 5.705 1.00 95.88 81 SER A N 1
ATOM 628 C CA . SER A 1 81 ? 8.934 4.242 5.749 1.00 95.88 81 SER A CA 1
ATOM 629 C C . SER A 1 81 ? 7.738 3.576 6.423 1.00 95.88 81 SER A C 1
ATOM 631 O O . SER A 1 81 ? 7.156 4.157 7.336 1.00 95.88 81 SER A O 1
ATOM 633 N N . GLY A 1 82 ? 7.436 2.333 6.039 1.00 98.19 82 GLY A N 1
ATOM 634 C CA . GLY A 1 82 ? 6.375 1.543 6.647 1.00 98.19 82 GLY A CA 1
ATOM 635 C C . GLY A 1 82 ? 6.607 1.247 8.120 1.00 98.19 82 GLY A C 1
ATOM 636 O O . GLY A 1 82 ? 5.729 1.490 8.943 1.00 98.19 82 GLY A O 1
ATOM 637 N N . ARG A 1 83 ? 7.831 0.841 8.479 1.00 98.31 83 ARG A N 1
ATOM 638 C CA . ARG A 1 83 ? 8.214 0.596 9.876 1.00 98.31 83 ARG A CA 1
ATOM 639 C C . ARG A 1 83 ? 7.993 1.822 10.758 1.00 98.31 83 ARG A C 1
ATOM 641 O O . ARG A 1 83 ? 7.558 1.692 11.894 1.00 98.31 83 ARG A O 1
ATOM 648 N N . ARG A 1 84 ? 8.331 3.013 10.254 1.00 98.50 84 ARG A N 1
ATOM 649 C CA . ARG A 1 84 ?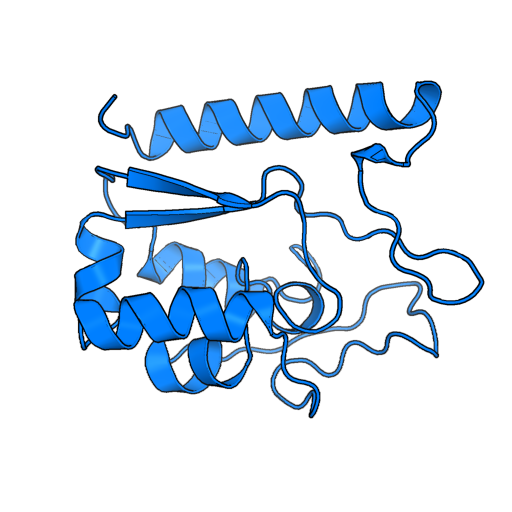 8.161 4.271 10.995 1.00 98.50 84 ARG A CA 1
ATOM 650 C C . ARG A 1 84 ? 6.688 4.632 11.161 1.00 98.50 84 ARG A C 1
ATOM 652 O O . ARG A 1 84 ? 6.289 4.960 12.271 1.00 98.50 84 ARG A O 1
ATOM 659 N N . LEU A 1 85 ? 5.908 4.563 10.081 1.00 98.62 85 LEU A N 1
ATOM 660 C CA . LEU A 1 85 ? 4.488 4.911 10.107 1.00 98.62 85 LEU A CA 1
ATOM 661 C C . LEU A 1 85 ? 3.705 3.963 11.025 1.00 98.62 85 LEU A C 1
ATOM 663 O O . LEU A 1 85 ? 3.086 4.402 11.989 1.00 98.62 85 LEU A O 1
ATOM 667 N N . TRP A 1 86 ? 3.777 2.659 10.763 1.00 98.62 86 TRP A N 1
ATOM 668 C CA . TRP A 1 86 ? 3.018 1.678 11.533 1.00 98.62 86 TRP A CA 1
ATOM 669 C C . TRP A 1 86 ? 3.561 1.488 12.944 1.00 98.62 86 TRP A C 1
ATOM 671 O O . TRP A 1 86 ? 2.779 1.264 13.859 1.00 98.62 86 TRP A O 1
ATOM 681 N N . GLY A 1 87 ? 4.872 1.653 13.153 1.00 98.44 87 GLY A N 1
ATOM 682 C CA . GLY A 1 87 ? 5.458 1.661 14.493 1.00 98.44 87 GLY A CA 1
ATOM 683 C C . GLY A 1 87 ? 4.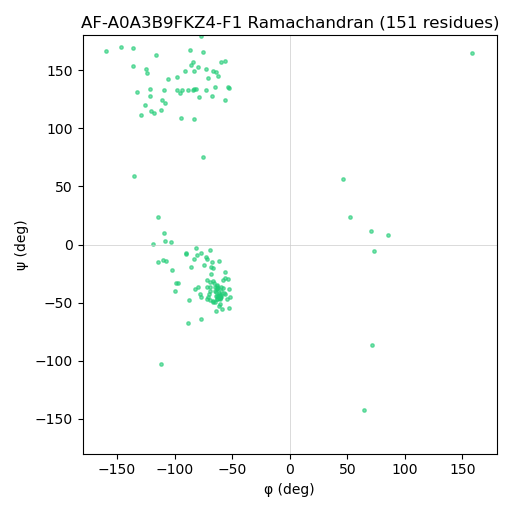906 2.792 15.363 1.00 98.44 87 GLY A C 1
ATOM 684 O O . GLY A 1 87 ? 4.559 2.553 16.517 1.00 98.44 87 GLY A O 1
ATOM 685 N N . LEU A 1 88 ? 4.745 3.997 14.798 1.00 98.69 88 LEU A N 1
ATOM 686 C CA . LEU A 1 88 ? 4.104 5.116 15.492 1.00 98.69 88 LEU A CA 1
ATOM 687 C C . LEU A 1 88 ? 2.655 4.783 15.871 1.00 98.69 88 LEU A C 1
ATOM 689 O O . LEU A 1 88 ? 2.244 5.036 17.002 1.00 98.69 88 LEU A O 1
ATOM 693 N N . PHE A 1 89 ? 1.870 4.225 14.949 1.00 98.69 89 PHE A N 1
ATOM 694 C CA . PHE A 1 89 ? 0.474 3.895 15.240 1.00 98.69 89 PHE A CA 1
ATOM 695 C C . PHE A 1 89 ? 0.338 2.736 16.231 1.00 98.69 89 PHE A C 1
ATOM 697 O O . PHE A 1 89 ? -0.499 2.808 17.127 1.00 98.69 89 PHE A O 1
ATOM 704 N N . ALA A 1 90 ? 1.213 1.734 16.167 1.00 98.62 90 ALA A N 1
ATOM 705 C CA . ALA A 1 90 ? 1.271 0.675 17.168 1.00 98.62 90 ALA A CA 1
ATOM 706 C C . ALA A 1 90 ? 1.562 1.229 18.573 1.00 98.62 90 ALA A C 1
ATOM 708 O O . ALA A 1 90 ? 0.884 0.859 19.528 1.00 98.62 90 ALA A O 1
ATOM 709 N N . GLU A 1 91 ? 2.510 2.165 18.704 1.00 98.56 91 GLU A N 1
ATOM 710 C CA . GLU A 1 91 ? 2.821 2.820 19.982 1.00 98.56 91 GLU A CA 1
ATOM 711 C C . GLU A 1 91 ? 1.638 3.645 20.517 1.00 98.56 91 GLU A C 1
ATOM 713 O O . GLU A 1 91 ? 1.353 3.626 21.713 1.00 98.56 91 GLU A O 1
ATOM 718 N N . ARG A 1 92 ? 0.935 4.366 19.636 1.00 98.50 92 ARG A N 1
ATOM 719 C CA . ARG A 1 92 ? -0.140 5.297 20.018 1.00 98.50 92 ARG A CA 1
ATOM 720 C C . ARG A 1 92 ? -1.474 4.620 20.316 1.00 98.50 92 ARG A C 1
ATOM 722 O O . ARG A 1 92 ? -2.187 5.080 21.202 1.00 98.50 92 ARG A O 1
ATOM 729 N N . PHE A 1 93 ? -1.814 3.567 19.579 1.00 98.38 93 PHE A N 1
ATOM 730 C CA . PHE A 1 93 ? -3.141 2.944 19.617 1.00 98.38 93 PHE A CA 1
ATOM 731 C C . PHE A 1 93 ? -3.131 1.552 20.262 1.00 98.38 93 PHE A C 1
ATOM 733 O O . PHE A 1 93 ? -4.186 1.023 20.621 1.00 98.38 93 PHE A O 1
ATOM 740 N N . GLY A 1 94 ? -1.952 0.955 20.464 1.00 98.38 94 GLY A N 1
ATOM 741 C CA . GLY A 1 94 ? -1.811 -0.390 21.007 1.00 98.38 94 GLY A CA 1
ATOM 742 C C . GLY A 1 94 ? -2.243 -1.442 19.990 1.00 98.38 94 GLY A C 1
ATOM 743 O O . GLY A 1 94 ? -1.413 -1.967 19.257 1.00 98.38 94 GLY A O 1
ATOM 744 N N . LYS A 1 95 ? -3.538 -1.760 19.940 1.00 98.00 95 LYS A N 1
ATOM 745 C CA . LYS A 1 95 ? -4.105 -2.702 18.965 1.00 98.00 95 LYS A CA 1
ATOM 746 C C . LYS A 1 95 ? -4.385 -2.014 17.626 1.00 98.00 95 LYS A C 1
ATOM 748 O O . LYS A 1 95 ? -4.713 -0.829 17.607 1.00 98.00 95 LYS A O 1
ATOM 753 N N . ALA A 1 96 ? -4.282 -2.754 16.523 1.00 98.12 96 ALA A N 1
ATOM 754 C CA . ALA A 1 96 ? -4.527 -2.218 15.184 1.00 98.12 96 ALA A CA 1
ATOM 755 C C . ALA A 1 96 ? -5.981 -1.754 15.004 1.00 98.12 96 ALA A C 1
ATOM 757 O O . ALA A 1 96 ? -6.224 -0.705 14.415 1.00 98.12 96 ALA A O 1
ATOM 758 N N . GLU A 1 97 ? -6.940 -2.481 15.576 1.00 97.12 97 GLU A N 1
ATOM 759 C CA . GLU A 1 97 ? -8.372 -2.176 15.518 1.00 97.12 97 GLU A CA 1
ATOM 760 C C . GLU A 1 97 ? -8.688 -0.788 16.091 1.00 97.12 97 GLU A C 1
ATOM 762 O O . GLU A 1 97 ? -9.486 -0.058 15.517 1.00 97.12 97 GLU A O 1
ATOM 767 N N . ASN A 1 98 ? -7.991 -0.377 17.156 1.00 97.81 98 ASN A N 1
ATOM 768 C CA . ASN A 1 98 ? -8.160 0.951 17.754 1.00 97.81 98 ASN A CA 1
ATOM 769 C C . ASN A 1 98 ? -7.715 2.077 16.804 1.00 97.81 98 ASN A C 1
ATOM 771 O O . ASN A 1 98 ? -8.257 3.176 16.843 1.00 97.81 98 ASN A O 1
ATOM 775 N N . PHE A 1 99 ? -6.697 1.837 15.970 1.00 98.19 99 PHE A N 1
ATOM 776 C CA . PHE A 1 99 ? -6.304 2.797 14.937 1.00 98.19 99 PHE A CA 1
ATOM 777 C C . PHE A 1 99 ? -7.354 2.832 13.822 1.00 98.19 99 PHE A C 1
ATOM 779 O O . PHE A 1 99 ? -7.793 3.912 13.423 1.00 98.19 99 PHE A O 1
ATOM 786 N N . PHE A 1 100 ? -7.772 1.653 13.354 1.00 97.94 100 PHE A N 1
ATOM 787 C CA . PHE A 1 100 ? -8.692 1.511 12.230 1.00 97.94 100 PHE A CA 1
ATOM 788 C C . PHE A 1 100 ? -10.143 1.886 12.537 1.00 97.94 100 PHE A C 1
ATOM 790 O O . PHE A 1 100 ? -10.910 2.034 11.592 1.00 97.94 100 PHE A O 1
ATOM 797 N N . GLU A 1 101 ? -10.523 2.093 13.801 1.00 96.50 101 GLU A N 1
ATOM 798 C CA . GLU A 1 101 ? -11.818 2.679 14.175 1.00 96.50 101 GLU A CA 1
ATOM 799 C C . GLU A 1 101 ? -12.029 4.015 13.438 1.00 96.50 101 GLU A C 1
ATOM 801 O O . GLU A 1 101 ? -12.954 4.150 12.640 1.00 96.50 101 GLU A O 1
ATOM 806 N N . ASP A 1 102 ? -11.076 4.940 13.576 1.00 97.00 102 ASP A N 1
ATOM 807 C CA . ASP A 1 102 ? -11.184 6.303 13.039 1.00 97.00 102 ASP A CA 1
ATOM 808 C C . ASP A 1 102 ? -10.288 6.588 11.821 1.00 97.00 102 ASP A C 1
ATOM 810 O O . ASP A 1 102 ? -10.476 7.606 11.148 1.00 97.00 102 ASP A O 1
ATOM 814 N N . HIS A 1 103 ? -9.305 5.734 11.527 1.00 98.12 103 HIS A N 1
ATOM 815 C CA . HIS A 1 103 ? -8.260 6.038 10.546 1.00 98.12 103 HIS A CA 1
ATOM 816 C C . HIS A 1 103 ? -8.173 4.998 9.433 1.00 98.12 103 HIS A C 1
ATOM 818 O O . HIS A 1 103 ? -8.360 3.80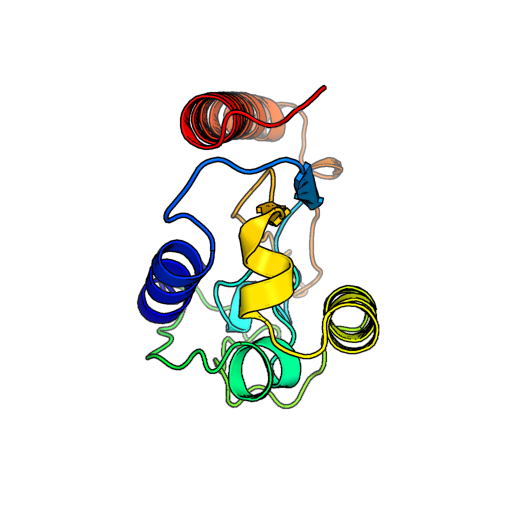2 9.643 1.00 98.12 103 HIS A O 1
ATOM 824 N N . PHE A 1 104 ? -7.801 5.450 8.241 1.00 98.44 104 PHE A N 1
ATOM 825 C CA . PHE A 1 104 ? -7.495 4.591 7.100 1.00 98.44 104 PHE A CA 1
ATOM 826 C C . PHE A 1 104 ? -6.231 5.075 6.391 1.00 98.44 104 PHE A C 1
ATOM 828 O O . PHE A 1 104 ? -5.891 6.256 6.458 1.00 98.44 104 PHE A O 1
ATOM 835 N N . VAL A 1 105 ? -5.512 4.173 5.720 1.00 98.56 105 VAL A N 1
ATOM 836 C CA . VAL A 1 105 ? -4.289 4.515 4.981 1.00 98.56 105 VAL A CA 1
ATOM 837 C C . VAL A 1 105 ? -4.427 4.023 3.548 1.00 98.56 105 VAL A C 1
ATOM 839 O O . VAL A 1 105 ? -4.556 2.833 3.303 1.00 98.56 105 VAL A O 1
ATOM 842 N N . ALA A 1 106 ? -4.360 4.931 2.584 1.00 98.12 106 ALA A N 1
ATOM 843 C CA . ALA A 1 106 ? -4.407 4.620 1.162 1.00 98.12 106 ALA A CA 1
ATOM 844 C C . ALA A 1 106 ? -3.086 4.997 0.481 1.00 98.12 106 ALA A C 1
ATOM 846 O O . ALA A 1 106 ? -2.300 5.787 1.003 1.00 98.12 106 ALA A O 1
ATOM 847 N N . ASN A 1 107 ? -2.850 4.459 -0.714 1.00 98.38 107 ASN A N 1
ATOM 848 C CA . ASN A 1 107 ? -1.929 5.067 -1.670 1.00 98.38 107 ASN A CA 1
ATOM 849 C C . ASN A 1 107 ? -2.752 5.713 -2.779 1.00 98.38 107 ASN A C 1
ATOM 851 O O . ASN A 1 107 ? -3.744 5.135 -3.212 1.00 98.38 107 ASN A O 1
ATOM 855 N N . TYR A 1 108 ? -2.305 6.868 -3.258 1.00 98.25 108 TYR A N 1
ATOM 856 C CA . TYR A 1 108 ? -2.892 7.538 -4.410 1.00 98.25 108 TYR A CA 1
ATOM 857 C C . TYR A 1 108 ? -2.812 6.655 -5.661 1.00 98.25 108 TYR A C 1
ATOM 859 O O . TYR A 1 108 ? -3.820 6.377 -6.304 1.00 98.25 108 TYR A O 1
ATOM 867 N N . CYS A 1 109 ? -1.615 6.145 -5.956 1.00 97.88 109 CYS A N 1
ATOM 868 C CA . CYS A 1 109 ? -1.363 5.240 -7.067 1.00 97.88 109 CYS A CA 1
ATOM 869 C C . CYS A 1 109 ? -1.015 3.840 -6.538 1.00 97.88 109 CYS A C 1
ATOM 871 O O . CYS A 1 109 ? -0.051 3.695 -5.785 1.00 97.88 109 CYS A O 1
ATOM 873 N N . PRO A 1 110 ? -1.728 2.771 -6.931 1.00 96.94 110 PRO A N 1
ATOM 874 C CA . PRO A 1 110 ? -1.422 1.415 -6.475 1.00 96.94 110 PRO A CA 1
ATOM 875 C C . PRO A 1 110 ? -0.278 0.748 -7.256 1.00 96.94 110 PRO A C 1
ATOM 877 O O . PRO A 1 110 ? 0.094 -0.386 -6.940 1.00 96.94 110 PRO A O 1
ATOM 880 N N . LEU A 1 111 ? 0.269 1.404 -8.285 1.00 96.88 111 LEU A N 1
ATOM 881 C CA . LEU A 1 111 ? 1.299 0.845 -9.159 1.00 96.88 111 LEU A CA 1
ATOM 882 C C . LEU A 1 111 ? 2.715 1.148 -8.662 1.00 96.88 111 LEU A C 1
ATOM 884 O O . LEU A 1 111 ? 3.005 2.185 -8.066 1.00 96.88 111 LEU A O 1
ATOM 888 N N . VAL A 1 112 ? 3.627 0.226 -8.954 1.00 95.44 112 VAL A N 1
ATOM 889 C CA . VAL A 1 112 ? 5.061 0.382 -8.707 1.00 95.44 112 VAL A CA 1
ATOM 890 C C . VAL A 1 112 ? 5.802 0.233 -10.024 1.00 95.44 112 VAL A C 1
ATOM 892 O O . VAL A 1 112 ? 5.604 -0.747 -10.738 1.00 95.44 112 VAL A O 1
ATOM 895 N N . PHE A 1 113 ? 6.655 1.202 -10.345 1.00 95.00 113 PHE A N 1
ATOM 896 C CA . PHE A 1 113 ? 7.392 1.221 -11.602 1.00 95.00 113 PHE A CA 1
ATOM 897 C C . PHE A 1 113 ? 8.867 0.932 -11.343 1.00 95.00 113 PHE A C 1
ATOM 899 O O . PHE A 1 113 ? 9.489 1.516 -10.452 1.00 95.00 113 PHE A O 1
ATOM 906 N N . MET A 1 114 ? 9.438 0.036 -12.143 1.00 93.88 114 MET A N 1
ATOM 907 C CA . MET A 1 114 ? 10.851 -0.321 -12.085 1.00 93.88 114 MET A CA 1
ATOM 908 C C . MET A 1 114 ? 11.496 -0.049 -13.437 1.00 93.88 114 MET A C 1
ATOM 910 O O . MET A 1 114 ? 10.962 -0.426 -14.474 1.00 93.88 114 MET A O 1
ATOM 914 N N . GLU A 1 115 ? 12.661 0.586 -13.423 1.00 93.62 115 GLU A N 1
ATOM 915 C CA . GLU A 1 115 ? 13.517 0.685 -14.606 1.00 93.62 115 GLU A CA 1
ATOM 916 C C . GLU A 1 115 ? 14.233 -0.644 -14.867 1.00 93.62 115 GLU A C 1
ATOM 918 O O . GLU A 1 115 ? 14.353 -1.474 -13.966 1.00 93.62 115 GLU A O 1
ATOM 923 N N . GLU A 1 116 ? 14.806 -0.807 -16.061 1.00 93.69 116 GLU A N 1
ATOM 924 C CA . GLU A 1 116 ? 15.588 -1.990 -16.465 1.00 93.69 116 GLU A CA 1
ATOM 925 C C . GLU A 1 116 ? 16.738 -2.326 -15.491 1.00 93.69 116 GLU A C 1
ATOM 927 O O . GLU A 1 116 ? 17.116 -3.480 -15.303 1.00 93.69 116 GLU A O 1
ATOM 932 N N . GLY A 1 117 ? 17.295 -1.315 -14.815 1.00 93.88 117 GLY A N 1
ATOM 933 C CA . GLY A 1 117 ? 18.319 -1.505 -13.784 1.00 93.88 117 GLY A CA 1
ATOM 934 C C . GLY A 1 117 ? 17.787 -1.997 -12.428 1.00 93.88 117 GLY A C 1
ATOM 935 O O . GLY A 1 117 ? 18.590 -2.281 -11.531 1.00 93.88 117 GLY A O 1
ATOM 936 N N . GLY A 1 118 ? 16.466 -2.071 -12.253 1.00 91.88 118 GLY A N 1
ATOM 937 C CA . GLY A 1 118 ? 15.751 -2.384 -11.013 1.00 91.88 118 GLY A CA 1
ATOM 938 C C . GLY A 1 118 ? 15.517 -1.170 -10.120 1.00 91.88 118 GLY A C 1
ATOM 939 O O . GLY A 1 118 ? 15.118 -1.310 -8.961 1.00 91.88 118 GLY A O 1
ATOM 940 N N . ARG A 1 119 ? 15.820 0.037 -10.607 1.00 93.12 119 ARG A N 1
ATOM 941 C CA . ARG A 1 119 ? 15.612 1.277 -9.857 1.00 93.12 119 ARG A CA 1
ATOM 942 C C . ARG A 1 119 ? 14.117 1.586 -9.796 1.00 93.12 119 ARG A C 1
ATOM 944 O O . ARG A 1 119 ? 13.443 1.538 -10.817 1.00 93.12 119 ARG A O 1
ATOM 951 N N . ASN A 1 120 ? 13.625 1.926 -8.607 1.00 92.38 120 ASN A N 1
ATOM 952 C CA . ASN A 1 120 ? 12.248 2.375 -8.435 1.00 92.38 120 ASN A CA 1
ATOM 953 C C . ASN A 1 120 ? 12.057 3.737 -9.114 1.00 92.38 120 ASN A C 1
ATOM 955 O O . ASN A 1 120 ? 12.810 4.676 -8.827 1.00 92.38 120 ASN A O 1
ATOM 959 N N . ARG A 1 121 ? 11.041 3.845 -9.965 1.00 93.94 121 ARG A N 1
ATOM 960 C CA . ARG A 1 121 ? 10.599 5.088 -10.593 1.00 93.94 121 ARG A CA 1
ATOM 961 C C . ARG A 1 121 ? 9.265 5.480 -9.969 1.00 93.94 121 ARG A C 1
ATOM 963 O O . ARG A 1 121 ? 8.324 4.699 -9.937 1.00 93.94 121 ARG A O 1
ATOM 970 N N . THR A 1 122 ? 9.219 6.669 -9.394 1.00 92.81 122 THR A N 1
ATOM 971 C CA . THR A 1 122 ? 8.012 7.203 -8.762 1.00 92.81 122 THR A CA 1
ATOM 972 C C . THR A 1 122 ? 7.134 7.894 -9.815 1.00 92.81 122 THR A C 1
ATOM 974 O O . THR A 1 122 ? 7.682 8.312 -10.841 1.00 92.81 122 THR A O 1
ATOM 977 N N . PRO A 1 123 ? 5.805 7.999 -9.608 1.00 92.69 123 PRO A N 1
ATOM 978 C CA . PRO A 1 123 ? 4.896 8.600 -10.589 1.00 92.69 123 PRO A CA 1
ATOM 979 C C . PRO A 1 123 ? 5.317 10.004 -11.052 1.00 92.69 123 PRO A C 1
ATOM 981 O O . PRO A 1 123 ? 5.284 10.279 -12.245 1.00 92.69 123 PRO A O 1
ATOM 984 N N . ASP A 1 124 ? 5.850 10.838 -10.150 1.00 91.62 124 ASP A N 1
ATOM 985 C CA . ASP A 1 124 ? 6.366 12.190 -10.440 1.00 91.62 124 ASP A CA 1
ATOM 986 C C . ASP A 1 124 ? 7.544 12.222 -11.432 1.00 91.62 124 ASP A C 1
ATOM 988 O O . ASP A 1 124 ? 7.906 13.274 -11.953 1.00 91.62 124 ASP A O 1
ATOM 992 N N . LYS A 1 125 ? 8.166 11.068 -11.694 1.00 93.19 125 LYS A N 1
A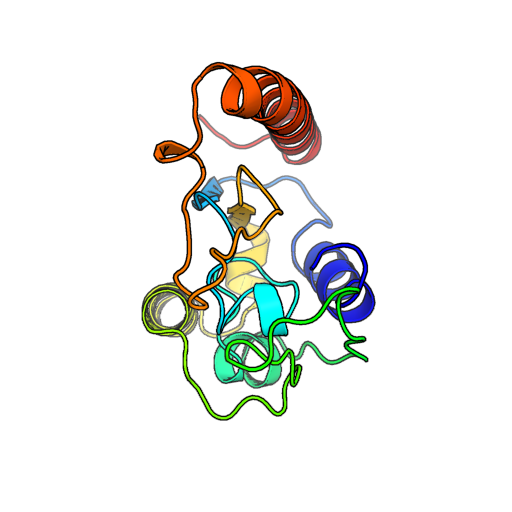TOM 993 C CA . LYS A 1 125 ? 9.296 10.921 -12.621 1.00 93.19 125 LYS A CA 1
ATOM 994 C C . LYS A 1 125 ? 8.884 10.305 -13.951 1.00 93.19 125 LYS A C 1
ATOM 996 O O . LYS A 1 125 ? 9.767 10.023 -14.770 1.00 93.19 125 LYS A O 1
ATOM 1001 N N . LEU A 1 126 ? 7.602 10.013 -14.157 1.00 92.00 126 LEU A N 1
ATOM 1002 C CA . LEU A 1 126 ? 7.085 9.554 -15.443 1.00 92.00 126 LEU A CA 1
ATOM 1003 C C . LEU A 1 126 ? 7.049 10.723 -16.443 1.00 92.00 126 LEU A C 1
ATOM 1005 O O . LEU A 1 126 ? 6.945 11.880 -16.037 1.00 92.00 126 LEU A O 1
ATOM 1009 N N . PRO A 1 127 ? 7.192 10.466 -17.754 1.00 92.81 127 PRO A N 1
ATOM 1010 C CA . PRO A 1 127 ? 7.006 11.500 -18.762 1.00 92.81 127 PRO A CA 1
ATOM 1011 C C . PRO A 1 127 ? 5.551 11.977 -18.742 1.00 92.81 127 PRO A C 1
ATOM 1013 O O . PRO A 1 127 ? 4.642 11.182 -18.511 1.00 92.81 127 PRO A O 1
ATOM 1016 N N . ALA A 1 128 ? 5.320 13.249 -19.070 1.00 90.44 128 ALA A N 1
ATOM 1017 C CA . ALA A 1 128 ? 3.981 13.846 -19.042 1.00 90.44 128 ALA A CA 1
ATOM 1018 C C . ALA A 1 128 ? 2.945 13.097 -19.906 1.00 90.44 128 ALA A C 1
ATOM 1020 O O . ALA A 1 128 ? 1.756 13.104 -19.606 1.00 90.44 128 ALA A O 1
ATOM 1021 N N . SER A 1 129 ? 3.392 12.435 -20.978 1.00 89.50 129 SER A N 1
ATOM 1022 C CA . SER A 1 129 ? 2.532 11.621 -21.841 1.00 89.50 129 SER A CA 1
ATOM 1023 C C . SER A 1 129 ? 2.000 10.354 -21.168 1.00 89.50 129 SER A C 1
ATOM 1025 O O . SER A 1 129 ? 0.978 9.844 -21.600 1.00 89.50 129 SER A O 1
ATOM 1027 N N . GLU A 1 130 ? 2.693 9.829 -20.154 1.00 89.94 130 GLU A N 1
ATOM 1028 C CA . GLU A 1 130 ? 2.281 8.634 -19.403 1.00 89.94 130 GLU A CA 1
ATOM 1029 C C . GLU A 1 130 ? 1.598 9.011 -18.082 1.00 89.94 130 GLU A C 1
ATOM 1031 O O . GLU A 1 130 ? 0.695 8.308 -17.634 1.00 89.94 130 GLU A O 1
ATOM 1036 N N . SER A 1 131 ? 2.020 10.114 -17.447 1.00 92.56 131 SER A N 1
ATOM 1037 C CA . SER A 1 131 ? 1.492 10.509 -16.137 1.00 92.56 131 SER A CA 1
ATOM 1038 C C . SER A 1 131 ? 0.037 10.960 -16.200 1.00 92.56 131 SER A C 1
ATOM 1040 O O . SER A 1 131 ? -0.701 10.697 -15.261 1.00 92.56 131 SER A O 1
ATOM 1042 N N . LYS A 1 132 ? -0.398 11.570 -17.310 1.00 93.06 132 LYS A N 1
ATOM 1043 C CA . LYS A 1 132 ? -1.757 12.108 -17.438 1.00 93.06 132 LYS A CA 1
ATOM 1044 C C . LYS A 1 132 ? -2.838 11.038 -17.237 1.00 93.06 132 LYS A C 1
ATOM 1046 O O . LYS A 1 132 ? -3.692 11.189 -16.372 1.00 93.06 132 LYS A O 1
ATOM 1051 N N . ASP A 1 133 ? -2.785 9.951 -18.004 1.00 93.38 133 ASP A N 1
ATOM 1052 C CA . ASP A 1 133 ? -3.800 8.890 -17.930 1.00 93.38 133 ASP A CA 1
ATOM 1053 C C . ASP A 1 133 ? -3.744 8.157 -16.577 1.00 93.38 133 ASP A C 1
ATOM 1055 O O . ASP A 1 133 ? -4.765 7.712 -16.046 1.00 93.38 133 ASP A O 1
ATOM 1059 N N . LEU A 1 134 ? -2.545 8.057 -15.989 1.00 95.50 134 LEU A N 1
ATOM 1060 C CA . LEU A 1 134 ? -2.352 7.508 -14.651 1.00 95.50 134 LEU A CA 1
ATOM 1061 C C . LEU A 1 134 ? -3.024 8.381 -13.585 1.00 95.50 134 LEU A C 1
ATOM 1063 O O . LEU A 1 134 ? -3.736 7.852 -12.733 1.00 95.50 134 LEU A O 1
ATOM 1067 N N . GLU A 1 135 ? -2.781 9.690 -13.623 1.00 96.12 135 GLU A N 1
ATOM 1068 C CA . GLU A 1 135 ? -3.348 10.671 -12.696 1.00 96.12 135 GLU A CA 1
ATOM 1069 C C . GLU A 1 135 ? -4.873 10.696 -12.802 1.00 96.12 135 GLU A C 1
ATOM 1071 O O . GLU A 1 135 ? -5.541 10.551 -11.786 1.00 96.12 135 GLU A O 1
ATOM 1076 N N . GLU A 1 136 ? -5.442 10.730 -14.012 1.00 96.19 136 GLU A N 1
ATOM 1077 C CA . GLU A 1 136 ? -6.899 10.683 -14.208 1.00 96.19 136 GLU A CA 1
ATOM 1078 C C . GLU A 1 136 ? -7.533 9.433 -13.563 1.00 96.19 136 GLU A C 1
ATOM 1080 O O . GLU A 1 136 ? -8.567 9.516 -12.891 1.00 96.19 136 GLU A O 1
ATOM 1085 N N . ALA A 1 137 ? -6.899 8.263 -13.708 1.00 97.25 137 ALA A N 1
ATOM 1086 C CA . ALA A 1 137 ? -7.372 7.028 -13.084 1.00 97.25 137 ALA A CA 1
ATOM 1087 C C . ALA A 1 137 ? -7.219 7.034 -11.550 1.00 97.25 137 ALA A C 1
ATOM 1089 O O . ALA A 1 137 ? -8.105 6.549 -10.835 1.00 97.25 137 ALA A O 1
ATOM 1090 N N . CYS A 1 138 ? -6.106 7.567 -11.040 1.00 97.94 138 CYS A N 1
ATOM 1091 C CA . CYS A 1 138 ? -5.826 7.641 -9.605 1.00 97.94 138 CYS A CA 1
ATOM 1092 C C . CYS A 1 138 ? -6.713 8.684 -8.908 1.00 97.94 138 CYS A C 1
ATOM 1094 O O . CYS A 1 138 ? -7.215 8.413 -7.819 1.00 97.94 138 CYS A O 1
ATOM 1096 N N . ASP A 1 139 ? -7.001 9.811 -9.557 1.00 98.31 139 ASP A N 1
ATOM 1097 C CA . ASP A 1 139 ? -7.938 10.835 -9.088 1.00 98.31 139 ASP A CA 1
ATOM 1098 C C . ASP A 1 139 ? -9.355 10.272 -8.987 1.00 98.31 139 ASP A C 1
ATOM 1100 O O . ASP A 1 139 ? -10.010 10.405 -7.952 1.00 98.31 139 ASP A O 1
ATOM 1104 N N . ALA A 1 140 ? -9.816 9.561 -10.021 1.00 98.31 140 ALA A N 1
ATOM 1105 C CA . ALA A 1 140 ? -11.119 8.902 -9.993 1.00 98.31 140 ALA A CA 1
ATOM 1106 C C . ALA A 1 140 ? -11.200 7.819 -8.900 1.00 98.31 140 ALA A C 1
ATOM 1108 O O . ALA A 1 140 ? -12.256 7.609 -8.298 1.00 98.31 140 ALA A O 1
ATOM 1109 N N . HIS A 1 141 ? -10.101 7.108 -8.629 1.00 97.44 141 HIS A N 1
ATOM 1110 C CA . HIS A 1 141 ? -10.024 6.175 -7.506 1.00 97.44 141 HIS A CA 1
ATOM 1111 C C . HIS A 1 141 ? -10.091 6.900 -6.158 1.00 97.44 141 HIS A C 1
ATOM 1113 O O . HIS A 1 141 ? -10.907 6.516 -5.323 1.00 97.44 141 HIS A O 1
ATOM 1119 N N . LEU A 1 142 ? -9.288 7.947 -5.963 1.00 97.94 142 LEU A N 1
ATOM 1120 C CA . LEU A 1 142 ? -9.243 8.712 -4.722 1.00 97.94 142 LEU A CA 1
ATOM 1121 C C . LEU A 1 142 ? -10.596 9.356 -4.409 1.00 97.94 142 LEU A C 1
ATOM 1123 O O . LEU A 1 142 ? -11.050 9.254 -3.275 1.00 97.94 142 LEU A O 1
ATOM 1127 N N . ALA A 1 143 ? -11.266 9.940 -5.407 1.00 98.06 143 ALA A N 1
ATOM 1128 C CA . ALA A 1 143 ? -12.613 10.484 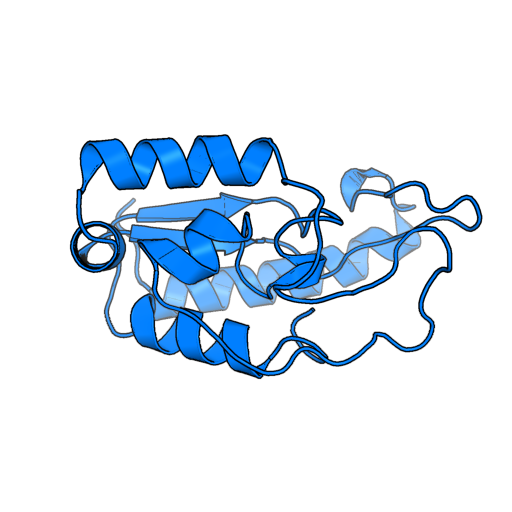-5.248 1.00 98.06 143 ALA A CA 1
ATOM 1129 C C . ALA A 1 143 ? -13.581 9.424 -4.698 1.00 98.06 143 ALA A C 1
ATOM 1131 O O . ALA A 1 143 ? -14.236 9.658 -3.689 1.00 98.06 143 ALA A O 1
ATOM 1132 N N . ARG A 1 144 ? -13.577 8.208 -5.265 1.00 97.31 144 ARG A N 1
ATOM 1133 C CA . ARG A 1 144 ? -14.396 7.097 -4.747 1.00 97.31 144 ARG A CA 1
ATOM 1134 C C . ARG A 1 144 ? -14.012 6.669 -3.333 1.00 97.31 144 ARG A C 1
ATOM 1136 O O . ARG A 1 144 ? -14.890 6.314 -2.558 1.00 97.31 144 ARG A O 1
ATOM 1143 N N . VAL A 1 145 ? -12.722 6.659 -2.992 1.00 96.44 145 VAL A N 1
ATOM 1144 C CA . VAL A 1 145 ? -12.271 6.339 -1.626 1.00 96.44 145 VAL A CA 1
ATOM 1145 C C . VAL A 1 145 ? -12.804 7.374 -0.636 1.00 96.44 145 VAL A C 1
ATOM 1147 O O . VAL A 1 145 ? -13.314 6.996 0.415 1.00 96.44 145 VAL A O 1
ATOM 1150 N N . VAL A 1 146 ? -12.729 8.661 -0.980 1.00 96.81 146 VAL A N 1
ATOM 1151 C CA . VAL A 1 146 ? -13.258 9.757 -0.158 1.00 96.81 146 VAL A CA 1
ATOM 1152 C C . VAL A 1 146 ? -14.780 9.662 -0.027 1.00 96.81 146 VAL A C 1
ATOM 1154 O O . VAL A 1 146 ? -15.283 9.756 1.087 1.00 96.81 146 VAL A O 1
ATOM 1157 N N . ASP A 1 147 ? -15.499 9.395 -1.120 1.00 96.62 147 ASP A N 1
ATOM 1158 C CA . ASP A 1 147 ? -16.960 9.240 -1.111 1.00 96.62 147 ASP A CA 1
ATOM 1159 C C . ASP A 1 147 ? -17.427 8.062 -0.241 1.00 96.62 147 ASP A C 1
ATOM 1161 O O . ASP A 1 147 ? -18.465 8.147 0.408 1.00 96.62 147 ASP A O 1
ATOM 1165 N N . VAL A 1 148 ? -16.679 6.952 -0.230 1.00 96.62 148 VAL A N 1
ATOM 1166 C CA . VAL A 1 148 ? -17.021 5.753 0.555 1.00 96.62 148 VAL A CA 1
ATOM 1167 C C . VAL A 1 148 ? -16.675 5.920 2.033 1.00 96.62 148 VAL A C 1
ATOM 1169 O O . VAL A 1 148 ? -17.440 5.484 2.891 1.00 96.62 148 VAL A O 1
ATOM 1172 N N . LEU A 1 149 ? -15.510 6.498 2.340 1.00 96.81 149 LEU A N 1
ATOM 1173 C CA . LEU A 1 149 ? -15.027 6.613 3.719 1.00 96.81 149 LEU A CA 1
ATOM 1174 C C . LEU A 1 149 ? -15.562 7.853 4.441 1.00 96.81 149 LEU A C 1
ATOM 1176 O O . LEU A 1 149 ? -15.535 7.869 5.668 1.00 96.81 149 LEU A O 1
ATOM 1180 N N . GLU A 1 150 ? -16.032 8.862 3.705 1.00 96.81 150 GLU A N 1
ATOM 1181 C CA . GLU A 1 150 ? -16.585 10.119 4.224 1.00 96.81 150 GLU A CA 1
ATOM 1182 C C . GLU A 1 150 ? -15.729 10.763 5.344 1.00 96.81 150 GLU A C 1
ATOM 1184 O O . GLU A 1 150 ? -16.247 10.974 6.444 1.00 96.81 150 GLU A O 1
ATOM 1189 N N . PRO A 1 151 ? -14.425 11.053 5.107 1.00 96.25 151 PRO A N 1
ATOM 1190 C CA . PRO A 1 151 ? -13.570 11.671 6.116 1.00 96.25 151 PRO A CA 1
ATOM 1191 C C . PRO A 1 151 ? -14.052 13.040 6.593 1.00 96.25 151 PRO A C 1
ATOM 1193 O O . PRO A 1 151 ? -14.773 13.747 5.896 1.00 96.25 151 PRO A O 1
ATOM 1196 N N . GLU A 1 152 ? -13.625 13.426 7.794 1.00 93.12 152 GLU A N 1
ATOM 1197 C CA . GLU A 1 152 ? -13.880 14.760 8.334 1.00 93.12 152 GLU A CA 1
ATOM 1198 C C . GLU A 1 152 ? -12.807 15.732 7.806 1.00 93.12 152 GLU A C 1
ATOM 1200 O O . GLU A 1 152 ? -11.612 15.418 7.830 1.00 93.12 152 GLU A O 1
ATOM 1205 N N . TRP A 1 153 ? -13.224 16.907 7.318 1.00 69.56 153 TRP A N 1
ATOM 1206 C CA . TRP A 1 153 ? -12.349 17.958 6.775 1.00 69.56 153 TRP A CA 1
ATOM 1207 C C . TRP A 1 153 ? -12.716 19.357 7.273 1.00 69.56 153 TRP A C 1
ATOM 1209 O O . TRP A 1 153 ? -13.926 19.666 7.384 1.00 69.56 153 TRP A O 1
#